Protein AF-E2GHR0-F1 (afdb_monomer_lite)

Radius of gyration: 15.9 Å; chains: 1; bounding box: 27×17×40 Å

Foldseek 3Di:
DDDDDPPDDDDDDWDKDFDDDDPVPQPDPDPSSRIDIDD

pLDDT: mean 87.51, std 5.19, range [64.75, 94.56]

Structure (mmCIF, N/CA/C/O backbone):
data_AF-E2GHR0-F1
#
_entry.id   AF-E2GHR0-F1
#
loop_
_atom_site.group_PDB
_atom_site.id
_atom_site.type_symbol
_atom_site.label_atom_id
_atom_site.label_alt_id
_atom_site.label_comp_id
_atom_site.label_asym_id
_atom_site.label_entity_id
_atom_site.label_seq_id
_atom_site.pdbx_PDB_ins_code
_atom_site.Cartn_x
_atom_site.Cartn_y
_atom_site.Cartn_z
_atom_site.occupancy
_atom_site.B_iso_or_equiv
_atom_site.auth_seq_id
_atom_site.auth_comp_id
_atom_site.auth_asym_id
_atom_site.auth_atom_id
_atom_site.pdbx_PDB_model_num
ATOM 1 N N . MET A 1 1 ? -6.794 6.299 17.715 1.00 64.75 1 MET A N 1
ATOM 2 C CA . MET A 1 1 ? -7.122 5.048 17.003 1.00 64.75 1 MET A CA 1
ATOM 3 C C . MET A 1 1 ? -8.091 4.275 17.884 1.00 64.75 1 MET A C 1
ATOM 5 O O . MET A 1 1 ? -7.651 3.835 18.941 1.00 64.75 1 MET A O 1
ATOM 9 N N . PRO A 1 2 ? -9.392 4.213 17.561 1.00 77.12 2 PRO A N 1
ATOM 10 C CA . PRO A 1 2 ? -10.331 3.412 18.340 1.00 77.12 2 PRO A CA 1
ATOM 11 C C . PRO A 1 2 ? -10.003 1.922 18.179 1.00 77.12 2 PRO A C 1
ATOM 13 O O . PRO A 1 2 ? -9.653 1.477 17.087 1.00 77.12 2 PRO A O 1
ATOM 16 N N . LEU A 1 3 ? -10.070 1.172 19.279 1.00 80.12 3 LEU A N 1
ATOM 17 C CA . LEU A 1 3 ? -9.956 -0.283 19.259 1.00 80.12 3 LEU A CA 1
ATOM 18 C C . LEU A 1 3 ? -11.274 -0.840 18.701 1.00 80.12 3 LEU A C 1
ATOM 20 O O . LEU A 1 3 ? -12.330 -0.492 19.226 1.00 80.12 3 LEU A O 1
ATOM 24 N N . LEU A 1 4 ? -11.221 -1.662 17.649 1.00 85.25 4 LEU A N 1
ATOM 25 C CA . LEU A 1 4 ? -12.415 -2.341 17.134 1.00 85.25 4 LEU A CA 1
ATOM 26 C C . LEU A 1 4 ? -12.884 -3.377 18.162 1.00 85.25 4 LEU A C 1
ATOM 28 O O . LEU A 1 4 ? -12.071 -4.108 18.733 1.00 85.25 4 LEU A O 1
ATOM 32 N N . THR A 1 5 ? -14.187 -3.426 18.402 1.00 88.12 5 THR A N 1
ATOM 33 C CA . THR A 1 5 ? -14.838 -4.360 19.321 1.00 88.1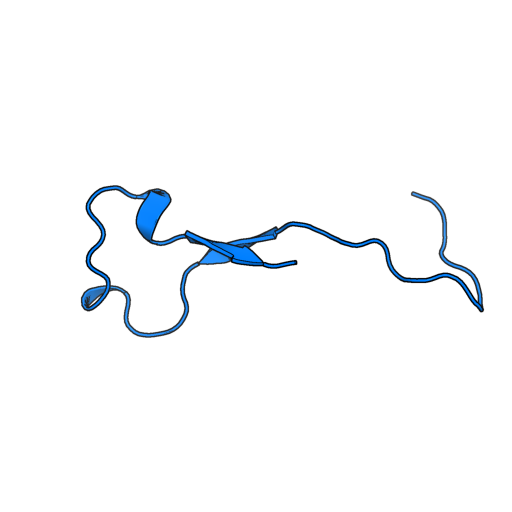2 5 THR A CA 1
ATOM 34 C C . THR A 1 5 ? -15.608 -5.438 18.557 1.00 88.12 5 THR A C 1
ATOM 36 O O . THR A 1 5 ? -15.704 -5.430 17.329 1.00 88.12 5 THR A O 1
ATOM 39 N N . ILE A 1 6 ? -16.120 -6.431 19.283 1.00 85.38 6 ILE A N 1
ATOM 40 C CA . ILE A 1 6 ? -16.863 -7.544 18.688 1.00 85.38 6 ILE A CA 1
ATOM 41 C C . ILE A 1 6 ? -18.170 -7.006 18.088 1.00 85.38 6 ILE A C 1
ATOM 43 O O . ILE A 1 6 ? -19.025 -6.517 18.819 1.00 85.38 6 ILE A O 1
ATOM 47 N N . GLY A 1 7 ? -18.324 -7.138 16.767 1.00 84.81 7 GLY A N 1
ATOM 48 C CA . GLY A 1 7 ? -19.483 -6.643 16.012 1.00 84.81 7 GLY A CA 1
ATOM 49 C C . GLY A 1 7 ? -19.192 -5.419 15.139 1.00 84.81 7 GLY A C 1
ATOM 50 O O . GLY A 1 7 ? -20.016 -5.088 14.289 1.00 84.81 7 GLY A O 1
ATOM 51 N N . ASP A 1 8 ? -18.020 -4.795 15.287 1.00 88.69 8 ASP A N 1
ATOM 52 C CA . ASP A 1 8 ? -17.616 -3.672 14.442 1.00 88.69 8 ASP A CA 1
ATOM 53 C C . ASP A 1 8 ? -17.146 -4.151 13.063 1.00 88.69 8 ASP A C 1
ATOM 55 O O . ASP A 1 8 ? -16.364 -5.098 12.934 1.00 88.69 8 ASP A O 1
ATOM 59 N N . GLN A 1 9 ? -17.596 -3.463 12.011 1.00 82.94 9 GLN A N 1
ATOM 60 C CA . GLN A 1 9 ? -17.043 -3.651 10.675 1.00 82.94 9 GLN A CA 1
ATOM 61 C C . GLN A 1 9 ? -15.669 -2.981 10.600 1.00 82.94 9 GLN A C 1
ATOM 63 O O . GLN A 1 9 ? -15.481 -1.858 11.076 1.00 82.94 9 GLN A O 1
ATOM 68 N N . PHE A 1 10 ? -14.711 -3.653 9.961 1.00 85.44 10 PHE A N 1
ATOM 69 C CA . PHE A 1 10 ? -13.435 -3.024 9.645 1.00 85.44 10 PHE A CA 1
ATOM 70 C C . PHE A 1 10 ? -13.660 -1.752 8.814 1.00 85.44 10 PHE A C 1
ATOM 72 O O . PHE A 1 10 ? -14.487 -1.764 7.896 1.00 85.44 10 PHE A O 1
ATOM 79 N N . PRO A 1 11 ? -12.929 -0.660 9.099 1.00 84.56 11 PRO A N 1
ATOM 80 C CA . PRO A 1 11 ? -13.017 0.540 8.287 1.00 84.56 11 PRO A CA 1
ATOM 81 C C . PRO A 1 11 ? -12.657 0.221 6.835 1.00 84.56 11 PRO A C 1
ATOM 83 O O . PRO A 1 11 ? -11.706 -0.515 6.574 1.00 84.56 11 PRO A O 1
ATOM 86 N N . ALA A 1 12 ? -13.409 0.787 5.894 1.00 86.06 12 ALA A N 1
ATOM 87 C CA . ALA A 1 12 ? -13.027 0.745 4.491 1.00 86.06 12 ALA A CA 1
ATOM 88 C C . ALA A 1 12 ? -11.802 1.645 4.292 1.00 86.06 12 ALA A C 1
ATOM 90 O O . ALA A 1 12 ? -11.814 2.815 4.687 1.00 86.06 12 ALA A O 1
ATOM 91 N N . TYR A 1 13 ? -10.750 1.101 3.686 1.00 85.69 13 TYR A N 1
ATOM 92 C CA . TYR A 1 13 ? -9.527 1.838 3.400 1.00 85.69 13 TYR A CA 1
ATOM 93 C C . TYR A 1 13 ? -9.327 1.918 1.901 1.00 85.69 13 TYR A C 1
ATOM 95 O O . TYR A 1 13 ? -9.313 0.905 1.214 1.00 85.69 13 TYR A O 1
ATOM 103 N N . GLN A 1 14 ? -9.118 3.132 1.408 1.00 89.50 14 GLN A N 1
ATOM 104 C CA . GLN A 1 14 ? -8.694 3.341 0.038 1.00 89.50 14 GLN A CA 1
ATOM 105 C C . GLN A 1 14 ? -7.168 3.394 0.013 1.00 89.50 14 GLN A C 1
ATOM 107 O O . GLN A 1 14 ? -6.559 4.285 0.609 1.00 89.50 14 GLN A O 1
ATOM 112 N N . LEU A 1 15 ? -6.553 2.412 -0.637 1.00 90.88 15 LEU A N 1
ATOM 113 C CA . LEU A 1 15 ? -5.104 2.256 -0.699 1.00 90.88 15 LEU A CA 1
ATOM 114 C C . LEU A 1 15 ? -4.621 2.407 -2.136 1.00 90.88 15 LEU A C 1
ATOM 116 O O . LEU A 1 15 ? -5.271 1.952 -3.073 1.00 90.88 15 LEU A O 1
ATOM 120 N N . THR A 1 16 ? -3.448 3.007 -2.300 1.00 93.75 16 THR A N 1
ATOM 121 C CA . THR A 1 16 ? -2.745 3.047 -3.582 1.00 93.75 16 THR A CA 1
ATOM 122 C C . THR A 1 16 ? -1.674 1.967 -3.577 1.00 93.75 16 THR A C 1
ATOM 124 O O . THR A 1 16 ? -0.808 1.956 -2.703 1.00 93.75 16 THR A O 1
ATOM 127 N N . ALA A 1 17 ? -1.727 1.061 -4.546 1.00 92.12 17 ALA A N 1
ATOM 128 C CA . ALA A 1 17 ? -0.802 -0.057 -4.667 1.00 92.12 17 ALA A CA 1
ATOM 129 C C . ALA A 1 17 ? -0.186 -0.108 -6.059 1.00 92.12 17 ALA A C 1
ATOM 131 O O . ALA A 1 17 ? -0.770 0.375 -7.024 1.00 92.12 17 ALA A O 1
ATOM 132 N N . LEU A 1 18 ? 0.989 -0.721 -6.163 1.00 93.56 18 LEU A N 1
ATOM 133 C CA . LEU A 1 18 ? 1.616 -0.986 -7.450 1.00 93.56 18 LEU A CA 1
ATOM 134 C C . LEU A 1 18 ? 0.829 -2.070 -8.199 1.00 93.56 18 LEU A C 1
ATOM 136 O O . LEU A 1 18 ? 0.401 -3.058 -7.595 1.00 93.56 18 LEU A O 1
ATOM 140 N N . ILE A 1 19 ? 0.664 -1.903 -9.509 1.00 91.00 19 ILE A N 1
ATOM 141 C CA . ILE A 1 19 ? 0.084 -2.927 -10.377 1.00 91.00 19 ILE A CA 1
ATOM 142 C C . ILE A 1 19 ? 0.948 -4.190 -10.282 1.00 91.00 19 ILE A C 1
ATOM 144 O O . ILE A 1 19 ? 2.170 -4.146 -10.409 1.00 91.00 19 ILE A O 1
ATOM 148 N N . GLY A 1 20 ? 0.301 -5.325 -10.025 1.00 87.56 20 GLY A N 1
ATOM 149 C CA . GLY A 1 20 ? 0.978 -6.615 -9.946 1.00 87.56 20 GLY A CA 1
ATOM 150 C C . GLY A 1 20 ? 1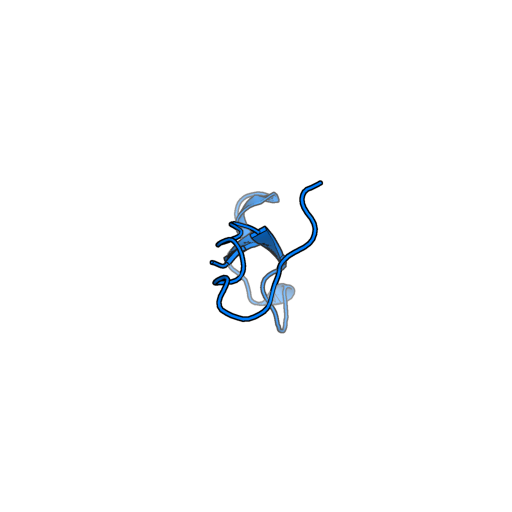.358 -7.163 -11.322 1.00 87.56 20 GLY A C 1
ATOM 151 O O . GLY A 1 20 ? 0.701 -6.885 -12.323 1.00 87.56 20 GLY A O 1
ATOM 152 N N . GLY A 1 21 ? 2.388 -8.009 -11.358 1.00 87.12 21 GLY A N 1
ATOM 153 C CA . GLY A 1 21 ? 2.845 -8.678 -12.575 1.00 87.12 21 GLY A CA 1
ATOM 154 C C . GLY A 1 21 ? 4.069 -8.01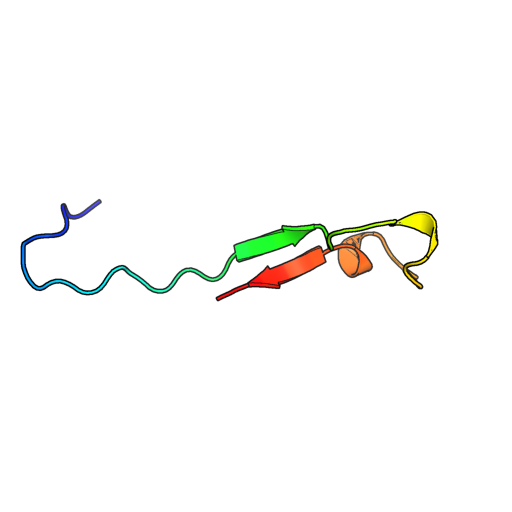5 -13.203 1.00 87.12 21 GLY A C 1
ATOM 155 O O . GLY A 1 21 ? 4.940 -7.499 -12.506 1.00 87.12 21 GLY A O 1
ATOM 156 N N . ASP A 1 22 ? 4.166 -8.095 -14.528 1.00 87.75 22 ASP A N 1
ATOM 157 C CA . ASP A 1 22 ? 5.309 -7.592 -15.288 1.00 87.75 22 ASP A CA 1
ATOM 158 C C . ASP A 1 22 ? 5.092 -6.128 -15.689 1.00 87.75 22 ASP A C 1
ATOM 160 O O . ASP A 1 22 ? 4.359 -5.830 -16.635 1.00 87.75 22 ASP A O 1
ATOM 164 N N . LEU A 1 23 ? 5.752 -5.219 -14.967 1.00 86.38 23 LEU A N 1
ATOM 165 C CA . LEU A 1 23 ? 5.648 -3.774 -15.184 1.00 86.38 23 LEU A CA 1
ATOM 166 C C . LEU A 1 23 ? 6.108 -3.352 -16.584 1.00 86.38 23 LEU A C 1
ATOM 168 O O . LEU A 1 23 ? 5.632 -2.348 -17.098 1.00 86.38 23 LEU A O 1
ATOM 172 N N . SER A 1 24 ? 6.986 -4.121 -17.235 1.00 86.69 24 SER A N 1
ATOM 173 C CA . SER A 1 24 ? 7.464 -3.792 -18.585 1.00 86.69 24 SER A CA 1
ATOM 174 C C . SER A 1 24 ? 6.379 -3.910 -19.660 1.00 86.69 24 SER A C 1
ATOM 176 O O . SER A 1 24 ? 6.535 -3.379 -20.757 1.00 86.69 24 SER A O 1
ATOM 178 N N . LYS A 1 25 ? 5.271 -4.593 -19.345 1.00 87.00 25 LYS A N 1
ATOM 179 C CA . LYS A 1 25 ? 4.107 -4.763 -20.225 1.00 87.00 25 LYS A CA 1
ATOM 180 C C . LYS A 1 25 ? 2.996 -3.755 -19.948 1.00 87.00 25 LYS A C 1
ATOM 182 O O . LYS A 1 25 ? 1.982 -3.771 -20.643 1.00 87.00 25 LYS A O 1
ATOM 187 N N . VAL A 1 26 ? 3.156 -2.917 -18.927 1.00 86.94 26 VAL A N 1
ATOM 188 C CA . VAL A 1 26 ? 2.202 -1.857 -18.609 1.00 86.94 26 VAL A CA 1
ATOM 189 C C . VAL A 1 26 ? 2.457 -0.695 -19.565 1.00 86.94 26 VAL A C 1
ATOM 191 O O . VAL A 1 26 ? 3.571 -0.181 -19.636 1.00 86.94 26 VAL A O 1
ATOM 194 N N . ASP A 1 27 ? 1.423 -0.271 -20.295 1.00 86.88 27 ASP A N 1
ATOM 195 C CA . ASP A 1 27 ? 1.461 0.952 -21.110 1.00 86.88 27 ASP A CA 1
ATOM 196 C C . ASP A 1 27 ? 1.369 2.187 -20.198 1.00 86.88 27 ASP A C 1
ATOM 198 O O . ASP A 1 27 ? 0.335 2.849 -20.100 1.00 86.88 27 ASP A O 1
ATOM 202 N N . ALA A 1 28 ? 2.444 2.442 -19.452 1.00 87.75 28 ALA A N 1
ATOM 203 C CA . ALA A 1 28 ? 2.567 3.582 -18.559 1.00 87.75 28 ALA A CA 1
ATOM 204 C C . ALA A 1 28 ? 3.188 4.771 -19.300 1.00 87.75 28 ALA A C 1
ATOM 206 O O . ALA A 1 28 ? 4.312 4.704 -19.801 1.00 87.75 28 ALA A O 1
ATOM 207 N N . LYS A 1 29 ? 2.473 5.892 -19.322 1.00 92.00 29 LYS A N 1
ATOM 208 C CA . LYS A 1 29 ? 2.903 7.159 -19.936 1.00 92.00 29 LYS A CA 1
ATOM 209 C C . LYS A 1 29 ? 3.533 8.096 -18.911 1.00 92.00 29 LYS A C 1
ATO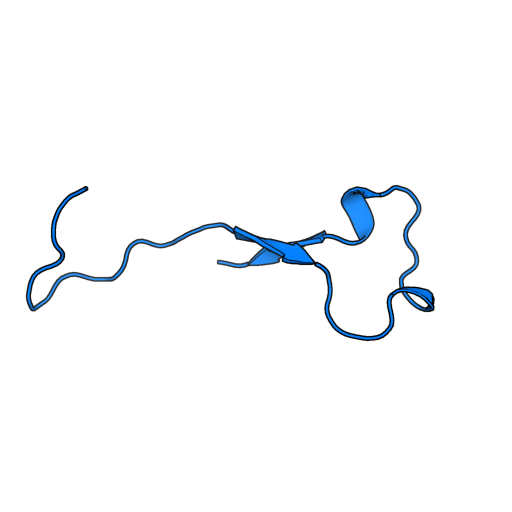M 211 O O . LYS A 1 29 ? 4.288 8.995 -19.273 1.00 92.00 29 LYS A O 1
ATOM 216 N N . GLN A 1 30 ? 3.242 7.874 -17.633 1.00 91.31 30 GLN A N 1
ATOM 217 C CA . GLN A 1 30 ? 3.775 8.617 -1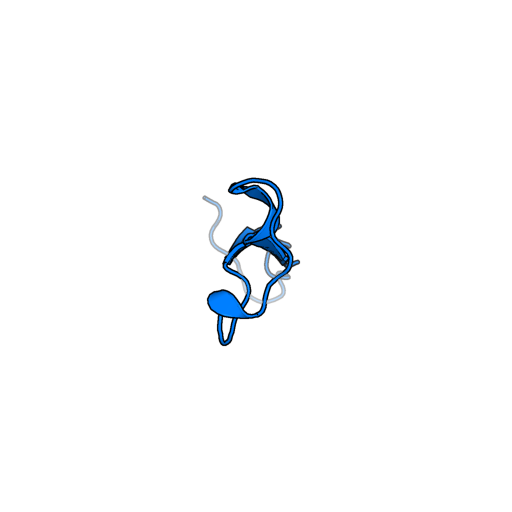6.495 1.00 91.31 30 GLN A CA 1
ATOM 218 C C . GLN A 1 30 ? 3.938 7.692 -15.276 1.00 91.31 30 GLN A C 1
ATOM 220 O O . GLN A 1 30 ? 3.267 6.664 -15.191 1.00 91.31 30 GLN A O 1
ATOM 225 N N . PRO A 1 31 ? 4.781 8.050 -14.287 1.00 88.56 31 PRO A N 1
ATOM 226 C CA . PRO A 1 31 ? 5.042 7.198 -13.121 1.00 88.56 31 PRO A CA 1
ATOM 227 C C . PRO A 1 31 ? 3.790 6.783 -12.332 1.00 88.56 31 PRO A C 1
ATOM 229 O O . PRO A 1 31 ? 3.774 5.713 -11.731 1.00 88.56 31 PRO A O 1
ATOM 232 N N . GLY A 1 32 ? 2.743 7.614 -12.343 1.00 89.44 32 GLY A N 1
ATOM 233 C CA . GLY A 1 32 ? 1.477 7.328 -11.666 1.00 89.44 32 GLY A CA 1
ATOM 234 C C . GLY A 1 32 ? 0.689 6.164 -12.271 1.00 89.44 32 GLY A C 1
ATOM 235 O O . GLY A 1 32 ? -0.058 5.514 -11.549 1.00 89.44 32 GLY A O 1
ATOM 236 N N . ASP A 1 33 ? 0.895 5.847 -13.551 1.00 91.19 33 ASP A N 1
ATOM 237 C CA . ASP A 1 33 ? 0.123 4.815 -14.258 1.00 91.19 33 ASP A CA 1
ATOM 238 C C . ASP A 1 33 ? 0.466 3.394 -13.782 1.00 91.19 33 ASP A C 1
ATOM 240 O O . ASP A 1 33 ? -0.264 2.448 -14.060 1.00 91.19 33 ASP A O 1
ATOM 244 N N . TYR A 1 34 ? 1.562 3.235 -13.035 1.00 92.12 34 TYR A N 1
ATOM 245 C CA . TYR A 1 34 ? 1.931 1.974 -12.394 1.00 92.12 34 TYR A CA 1
ATOM 246 C C . TYR A 1 34 ? 1.161 1.693 -11.109 1.00 92.12 34 TYR A C 1
ATOM 248 O O . TYR A 1 34 ? 1.347 0.630 -10.514 1.00 92.12 34 TYR A O 1
ATOM 256 N N . PHE A 1 35 ? 0.335 2.629 -10.650 1.00 94.56 35 PHE A N 1
ATOM 257 C CA . PHE A 1 35 ? -0.382 2.505 -9.396 1.00 94.56 35 PHE A CA 1
ATOM 258 C C . PHE A 1 35 ? -1.885 2.404 -9.631 1.00 94.56 35 PHE A C 1
ATOM 260 O O . PHE A 1 35 ? -2.462 3.104 -10.457 1.00 94.56 35 PHE A O 1
ATOM 267 N N . THR A 1 36 ? -2.526 1.534 -8.861 1.00 92.12 36 THR A N 1
ATOM 268 C CA . THR A 1 36 ? -3.973 1.350 -8.842 1.00 92.12 36 THR A CA 1
ATOM 269 C C . THR A 1 36 ? -4.519 1.626 -7.453 1.00 92.12 36 THR A C 1
ATOM 271 O O . THR A 1 36 ? -3.829 1.467 -6.443 1.00 92.12 36 THR A O 1
ATOM 274 N N . THR A 1 37 ? -5.787 2.012 -7.400 1.00 93.00 37 THR A N 1
ATOM 275 C CA . THR A 1 37 ? -6.521 2.140 -6.149 1.00 93.00 37 THR A CA 1
ATOM 276 C C . THR A 1 37 ? -7.219 0.828 -5.811 1.00 93.00 37 THR A C 1
ATOM 278 O O . THR A 1 37 ? -7.843 0.216 -6.676 1.00 93.00 37 THR A O 1
ATOM 281 N N . ILE A 1 38 ? -7.114 0.411 -4.552 1.00 89.38 38 ILE A N 1
ATOM 282 C CA . ILE A 1 38 ? -7.799 -0.751 -3.984 1.00 89.38 38 ILE A CA 1
ATOM 283 C C . ILE A 1 38 ? -8.685 -0.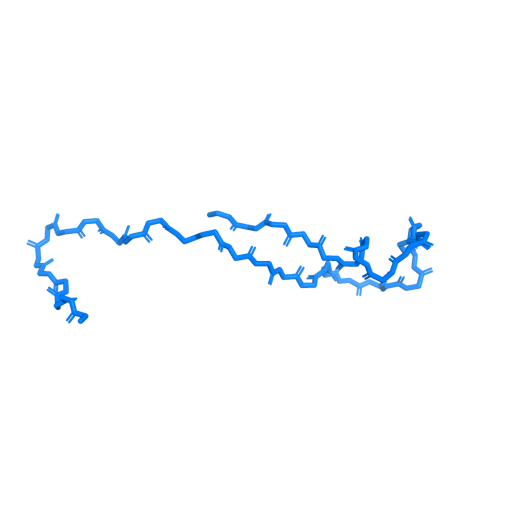276 -2.826 1.00 89.38 38 ILE A C 1
ATOM 285 O O . ILE A 1 38 ? -8.302 0.647 -2.102 1.00 89.38 38 ILE A O 1
ATOM 289 N N . THR A 1 39 ? -9.857 -0.889 -2.676 1.00 85.50 39 THR A N 1
ATOM 290 C CA . THR A 1 39 ? -10.873 -0.598 -1.648 1.00 85.50 39 THR A CA 1
ATOM 291 C C . THR A 1 39 ? -11.272 -1.858 -0.908 1.00 85.50 39 THR A C 1
ATOM 293 O O . THR A 1 39 ? -11.375 -2.894 -1.606 1.00 85.50 39 THR A O 1
#

Sequence (39 aa):
MPLLTIGDQFPAYQLTALIGGDLSKVDAKQPGDYFTTIT

Secondary structure (DSSP, 8-state):
-PPP-TTPPPPP--EEEEPPS-GGGS--SSGGGGEEEE-

Organism: Mycobacterium tuberculosis (NCBI:txid1773)